Protein AF-A0A524RMJ3-F1 (afdb_monomer_lite)

Structure (mmCIF, N/CA/C/O backbone):
data_AF-A0A524RMJ3-F1
#
_entry.id   AF-A0A524RMJ3-F1
#
loop_
_atom_site.group_PDB
_atom_site.id
_atom_site.type_symbol
_atom_site.label_atom_id
_atom_site.label_alt_id
_atom_site.label_comp_id
_atom_site.label_asym_id
_atom_site.label_entity_id
_atom_site.label_seq_id
_atom_site.pdbx_PDB_ins_code
_atom_site.Cartn_x
_atom_site.Cartn_y
_atom_site.Cartn_z
_atom_site.occupancy
_atom_site.B_iso_or_equiv
_atom_site.auth_seq_id
_atom_site.auth_comp_id
_atom_site.auth_asym_id
_atom_site.auth_atom_id
_atom_site.pdbx_PDB_model_num
ATOM 1 N N . MET A 1 1 ? 11.728 -41.263 5.353 1.00 47.66 1 MET A N 1
ATOM 2 C CA . MET A 1 1 ? 12.482 -40.291 4.540 1.00 47.66 1 MET A CA 1
ATOM 3 C C . MET A 1 1 ? 11.509 -39.205 4.119 1.00 47.66 1 MET A C 1
ATOM 5 O O . MET A 1 1 ? 10.669 -39.472 3.275 1.00 47.66 1 MET A O 1
ATOM 9 N N . VAL A 1 2 ? 11.513 -38.051 4.792 1.00 68.75 2 VAL A N 1
ATOM 10 C CA . VAL A 1 2 ? 10.734 -36.895 4.323 1.00 68.75 2 VAL A CA 1
ATOM 11 C C . VAL A 1 2 ? 11.609 -36.208 3.289 1.00 68.75 2 VAL A C 1
ATOM 13 O O . VAL A 1 2 ? 12.702 -35.744 3.610 1.00 68.75 2 VAL A O 1
ATOM 16 N N . GLU A 1 3 ? 11.168 -36.262 2.040 1.00 67.25 3 GLU A N 1
ATOM 17 C CA . GLU A 1 3 ? 11.845 -35.637 0.916 1.00 67.25 3 GLU A CA 1
ATOM 18 C C . GLU A 1 3 ? 11.742 -34.119 1.083 1.00 67.25 3 GLU A C 1
ATOM 20 O O . GLU A 1 3 ? 10.683 -33.517 0.894 1.00 67.25 3 GLU A O 1
ATOM 25 N N . HIS A 1 4 ? 12.835 -33.501 1.528 1.00 68.31 4 HIS A N 1
ATOM 26 C CA . HIS A 1 4 ? 12.970 -32.055 1.520 1.00 68.31 4 HIS A CA 1
ATOM 27 C C . HIS A 1 4 ? 13.118 -31.650 0.057 1.00 68.31 4 HIS A C 1
ATOM 29 O O . HIS A 1 4 ? 14.157 -31.872 -0.559 1.00 68.31 4 HIS A O 1
ATOM 35 N N . LYS A 1 5 ? 12.042 -31.119 -0.527 1.00 65.94 5 LYS A N 1
ATOM 36 C CA . LYS A 1 5 ? 12.085 -30.523 -1.859 1.00 65.94 5 LYS A CA 1
ATOM 37 C C . LYS A 1 5 ? 12.996 -29.298 -1.785 1.00 65.94 5 LYS A C 1
ATOM 3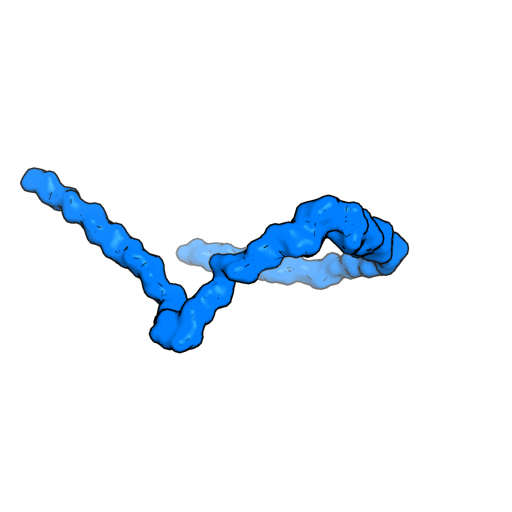9 O O . LYS A 1 5 ? 12.578 -28.250 -1.299 1.00 65.94 5 LYS A O 1
ATOM 44 N N . GLU A 1 6 ? 14.239 -29.479 -2.219 1.00 66.50 6 GLU A N 1
ATOM 45 C CA . GLU A 1 6 ? 15.241 -28.428 -2.408 1.00 66.50 6 GLU A CA 1
ATOM 46 C C . GLU A 1 6 ? 14.597 -27.194 -3.071 1.00 66.50 6 GLU A C 1
ATOM 48 O O . GLU A 1 6 ? 13.817 -27.353 -4.024 1.00 66.50 6 GLU A O 1
ATOM 53 N N . PRO A 1 7 ? 14.879 -25.963 -2.602 1.00 62.91 7 PRO A N 1
ATOM 54 C CA . PRO A 1 7 ? 14.403 -24.771 -3.277 1.00 62.91 7 PRO A CA 1
ATOM 55 C C . PRO A 1 7 ? 15.072 -24.704 -4.653 1.00 62.91 7 PRO A C 1
ATOM 57 O O . PRO A 1 7 ? 16.254 -24.397 -4.785 1.00 62.91 7 PRO A O 1
ATOM 60 N N . SER A 1 8 ? 14.284 -25.033 -5.679 1.00 61.56 8 SER A N 1
ATOM 61 C CA . SER A 1 8 ? 14.596 -24.800 -7.087 1.00 61.56 8 SER A CA 1
ATOM 62 C C . SER A 1 8 ? 15.224 -23.415 -7.230 1.00 61.56 8 SER A C 1
ATOM 64 O O . SER A 1 8 ? 14.637 -22.446 -6.751 1.00 61.56 8 SER A O 1
ATOM 66 N N . ALA A 1 9 ? 16.410 -23.370 -7.851 1.00 69.69 9 ALA A N 1
ATOM 67 C CA . ALA A 1 9 ? 17.247 -22.200 -8.134 1.00 69.69 9 ALA A CA 1
ATOM 68 C C . ALA A 1 9 ? 16.456 -20.890 -8.306 1.00 69.69 9 ALA A C 1
ATOM 70 O O . ALA A 1 9 ? 15.347 -20.950 -8.843 1.00 69.69 9 ALA A O 1
ATOM 71 N N . PRO A 1 10 ? 17.005 -19.713 -7.922 1.00 65.44 10 PRO A N 1
ATOM 72 C CA . PRO A 1 10 ? 16.281 -18.450 -7.994 1.00 65.44 10 PRO A CA 1
ATOM 73 C C . PRO A 1 10 ? 15.875 -18.196 -9.442 1.00 65.44 10 PRO A C 1
ATOM 75 O O . PRO A 1 10 ? 16.661 -17.727 -10.264 1.00 65.44 10 PRO A O 1
ATOM 78 N N . VAL A 1 11 ? 14.633 -18.548 -9.763 1.00 69.69 11 VAL A N 1
ATOM 79 C CA . VAL A 1 11 ? 13.992 -18.157 -11.003 1.00 69.69 11 VAL A CA 1
ATOM 80 C C . VAL A 1 11 ? 14.064 -16.641 -10.968 1.00 69.69 11 VAL A C 1
ATOM 82 O O . VAL A 1 11 ? 13.572 -16.016 -10.023 1.00 69.69 11 VAL A O 1
ATOM 85 N N . ALA A 1 12 ? 14.775 -16.057 -11.929 1.00 72.00 12 ALA A N 1
ATOM 86 C CA . ALA A 1 12 ? 14.803 -14.619 -12.088 1.00 72.00 12 ALA A CA 1
ATOM 87 C C . ALA A 1 12 ? 13.355 -14.195 -12.343 1.00 72.00 12 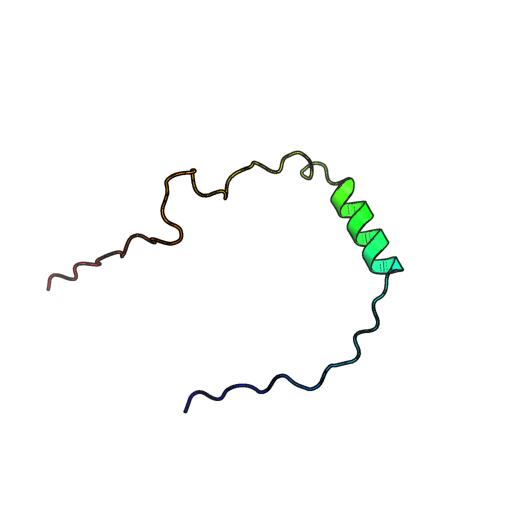ALA A C 1
ATOM 89 O O . ALA A 1 12 ? 12.823 -14.406 -13.428 1.00 72.00 12 ALA A O 1
ATOM 90 N N . HIS A 1 13 ? 12.699 -13.685 -11.305 1.00 73.06 13 HIS A N 1
ATOM 91 C CA . HIS A 1 13 ? 11.379 -13.088 -11.386 1.00 73.06 13 HIS A CA 1
ATOM 92 C C . HIS A 1 13 ? 11.620 -11.585 -11.516 1.00 73.06 13 HIS A C 1
ATOM 94 O O . HIS A 1 13 ? 11.720 -10.905 -10.492 1.00 73.06 13 HIS A O 1
ATOM 100 N N . PRO A 1 14 ? 11.823 -11.053 -12.738 1.00 82.00 14 PRO A N 1
ATOM 101 C CA . PRO A 1 14 ? 11.971 -9.619 -12.908 1.00 82.00 14 PRO A CA 1
ATOM 102 C C . PRO A 1 14 ? 10.718 -8.942 -12.354 1.00 82.00 14 PRO A C 1
ATOM 104 O O . PRO A 1 14 ? 9.596 -9.274 -12.737 1.00 82.00 14 PRO A O 1
ATOM 107 N N . HIS A 1 15 ? 10.908 -8.023 -11.410 1.00 84.75 15 HIS A N 1
ATOM 108 C CA . HIS A 1 15 ? 9.801 -7.275 -10.836 1.00 84.75 15 HIS A CA 1
ATOM 109 C C . HIS A 1 15 ? 9.196 -6.354 -11.900 1.00 84.75 15 HIS A C 1
ATOM 111 O O . HIS A 1 15 ? 9.896 -5.519 -12.474 1.00 84.75 15 HIS A O 1
ATOM 117 N N . ASP A 1 16 ? 7.889 -6.469 -12.132 1.00 91.19 16 ASP A N 1
ATOM 118 C CA . ASP A 1 16 ? 7.137 -5.477 -12.896 1.00 91.19 16 ASP A CA 1
ATOM 119 C C . ASP A 1 16 ? 6.548 -4.437 -11.934 1.00 91.19 16 ASP A C 1
ATOM 121 O O . ASP A 1 16 ? 5.451 -4.585 -11.386 1.00 91.19 16 ASP A O 1
ATOM 125 N N . PHE A 1 17 ? 7.298 -3.355 -11.723 1.00 91.69 17 PHE A N 1
ATOM 126 C CA . PHE A 1 17 ? 6.872 -2.250 -10.863 1.00 91.69 17 PHE A CA 1
ATOM 127 C C . PHE A 1 17 ? 5.633 -1.523 -11.394 1.00 91.69 17 PHE A C 1
ATOM 129 O O . PHE A 1 17 ? 4.893 -0.923 -10.610 1.00 91.69 17 PHE A O 1
ATOM 136 N N . LYS A 1 18 ? 5.372 -1.574 -12.707 1.00 93.81 18 LYS A N 1
ATOM 137 C CA . LYS A 1 18 ? 4.173 -0.979 -13.303 1.00 93.81 18 LYS A CA 1
ATOM 138 C C . LYS A 1 18 ? 2.945 -1.794 -12.910 1.00 93.81 18 LYS A C 1
ATOM 140 O O . LYS A 1 18 ? 1.974 -1.214 -12.424 1.00 93.81 18 LYS A O 1
ATOM 145 N N . ALA A 1 19 ? 3.023 -3.118 -13.035 1.00 91.12 19 ALA A N 1
ATOM 146 C CA . ALA A 1 19 ? 1.972 -4.024 -12.582 1.00 91.12 19 ALA A CA 1
ATOM 147 C C . ALA A 1 19 ? 1.740 -3.907 -11.066 1.00 91.12 19 ALA A C 1
ATOM 149 O O . ALA A 1 19 ? 0.601 -3.760 -10.621 1.00 91.12 19 ALA A O 1
ATOM 150 N N . GLN A 1 20 ? 2.813 -3.871 -10.269 1.00 92.25 20 GLN A N 1
ATOM 151 C CA . GLN A 1 20 ? 2.728 -3.679 -8.819 1.00 92.25 20 G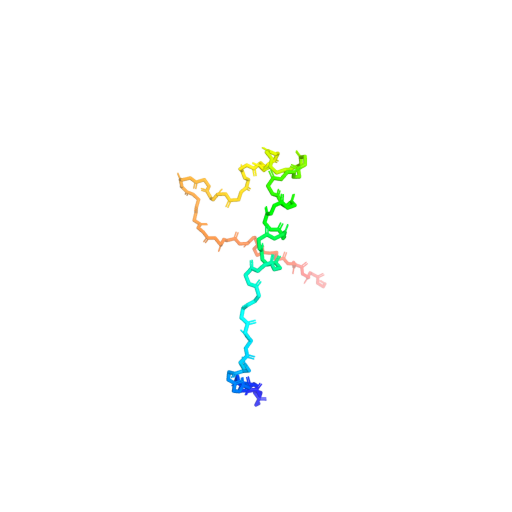LN A CA 1
ATOM 152 C C . GLN A 1 20 ? 2.033 -2.356 -8.453 1.00 92.25 20 GLN A C 1
ATOM 154 O O . GLN A 1 20 ? 1.153 -2.327 -7.593 1.00 92.25 20 GLN A O 1
ATOM 159 N N . SER A 1 21 ? 2.386 -1.261 -9.133 1.00 93.06 21 SER A N 1
ATOM 160 C CA . SER A 1 21 ? 1.789 0.061 -8.906 1.00 93.06 21 SER A CA 1
ATOM 161 C C . SER A 1 21 ? 0.296 0.088 -9.233 1.00 93.06 21 SER A C 1
ATOM 163 O O . SER A 1 21 ? -0.486 0.720 -8.520 1.00 93.06 21 SER A O 1
ATOM 165 N N . GLU A 1 22 ? -0.121 -0.610 -10.292 1.00 94.44 22 GLU A N 1
ATOM 166 C CA . GLU A 1 22 ? -1.532 -0.724 -10.657 1.00 94.44 22 GLU A CA 1
ATOM 167 C C . GLU A 1 22 ? -2.330 -1.501 -9.603 1.00 94.44 22 GLU A C 1
ATOM 169 O O . GLU A 1 22 ? -3.409 -1.055 -9.206 1.00 94.44 22 GLU A O 1
ATOM 174 N N . VAL A 1 23 ? -1.789 -2.622 -9.119 1.00 92.69 23 VAL A N 1
ATOM 175 C CA . VAL A 1 23 ? -2.400 -3.432 -8.055 1.00 92.69 23 VAL A CA 1
ATOM 176 C C . VAL A 1 23 ? -2.525 -2.621 -6.764 1.00 92.69 23 VAL A C 1
ATOM 178 O O . VAL A 1 23 ? -3.617 -2.530 -6.208 1.00 92.69 23 VAL A O 1
ATOM 181 N N . HIS A 1 24 ? -1.460 -1.935 -6.336 1.00 92.31 24 HIS A N 1
ATOM 182 C CA . HIS A 1 24 ? -1.498 -1.067 -5.155 1.00 92.31 24 HIS A CA 1
ATOM 183 C C . HIS A 1 24 ? -2.512 0.072 -5.282 1.00 92.31 24 HIS A C 1
ATOM 185 O O . HIS A 1 24 ? -3.121 0.478 -4.296 1.00 92.31 24 HIS A O 1
ATOM 191 N N . ARG A 1 25 ? -2.706 0.624 -6.486 1.00 89.31 25 ARG A N 1
ATOM 192 C CA . ARG A 1 25 ? -3.732 1.645 -6.713 1.00 89.31 25 ARG A CA 1
ATOM 193 C C . ARG A 1 25 ? -5.135 1.075 -6.521 1.00 89.31 25 ARG A C 1
ATOM 195 O O . ARG A 1 25 ? -5.958 1.774 -5.951 1.00 89.31 25 ARG A O 1
ATOM 202 N N . LYS A 1 26 ? -5.412 -0.147 -6.982 1.00 90.00 26 LYS A N 1
ATOM 203 C CA . LYS A 1 26 ? -6.728 -0.784 -6.795 1.00 90.00 26 LYS A CA 1
ATOM 204 C C . LYS A 1 26 ? -7.006 -1.024 -5.315 1.00 90.00 26 LYS A C 1
ATOM 206 O O . LYS A 1 26 ? -8.020 -0.560 -4.825 1.00 90.00 26 LYS A O 1
ATOM 211 N N . ILE A 1 27 ? -6.046 -1.624 -4.614 1.00 86.12 27 ILE A N 1
ATOM 212 C CA . ILE A 1 27 ? -6.152 -1.936 -3.184 1.00 86.12 27 ILE A CA 1
ATOM 213 C C . ILE A 1 27 ? -6.407 -0.670 -2.347 1.00 86.12 27 ILE A C 1
ATOM 215 O O . ILE A 1 27 ? -7.308 -0.665 -1.527 1.00 86.12 27 ILE A O 1
ATOM 219 N N . ARG A 1 28 ? -5.680 0.431 -2.595 1.00 83.50 28 ARG A N 1
ATOM 220 C CA . ARG A 1 28 ? -5.851 1.693 -1.840 1.00 83.50 28 ARG A CA 1
ATOM 221 C C . ARG A 1 28 ? -7.178 2.422 -2.067 1.00 83.50 28 ARG A C 1
ATOM 223 O O . ARG A 1 28 ? -7.474 3.339 -1.315 1.00 83.50 28 ARG A O 1
ATOM 230 N N . ASN A 1 29 ? -7.890 2.115 -3.148 1.00 85.38 29 ASN A N 1
ATOM 231 C CA . ASN A 1 29 ? -9.184 2.730 -3.459 1.00 85.38 29 ASN A CA 1
ATOM 232 C C . ASN A 1 29 ? -10.337 1.735 -3.265 1.00 85.38 29 ASN A C 1
ATOM 234 O O . ASN A 1 29 ? -11.446 2.002 -3.725 1.00 85.38 29 ASN A O 1
ATOM 238 N N . ASP A 1 30 ? -10.061 0.572 -2.674 1.00 87.38 30 ASP A N 1
ATOM 239 C CA . ASP A 1 30 ? -11.093 -0.397 -2.343 1.00 87.38 30 ASP A CA 1
ATOM 240 C C . ASP A 1 30 ? -11.954 0.155 -1.198 1.00 87.38 30 ASP A C 1
ATOM 242 O O . ASP A 1 30 ? -11.429 0.782 -0.277 1.00 87.38 30 ASP A O 1
ATOM 246 N N . ALA A 1 31 ? -13.274 -0.022 -1.284 1.00 81.56 31 ALA A N 1
ATOM 247 C CA . ALA A 1 31 ? -14.210 0.512 -0.294 1.00 81.56 31 ALA A CA 1
ATOM 248 C C . ALA A 1 31 ? -13.994 -0.120 1.088 1.00 81.56 31 ALA A C 1
ATOM 250 O O . ALA A 1 31 ? -14.142 0.562 2.097 1.00 81.56 31 ALA A O 1
ATOM 251 N N . ASP A 1 32 ? -13.545 -1.377 1.109 1.00 79.19 32 ASP A N 1
ATOM 252 C CA . ASP A 1 32 ? -13.310 -2.148 2.325 1.00 79.19 32 ASP A CA 1
ATOM 253 C C . ASP A 1 32 ? -11.859 -1.977 2.836 1.00 79.19 32 ASP A C 1
ATOM 255 O O . ASP A 1 32 ? -11.418 -2.684 3.746 1.00 79.19 32 ASP A O 1
ATOM 259 N N . TYR A 1 33 ? -11.074 -1.063 2.243 1.00 72.75 33 TYR A N 1
ATOM 260 C CA . TYR A 1 33 ? -9.690 -0.787 2.651 1.00 72.75 33 TYR A CA 1
ATOM 261 C C . TYR A 1 33 ? -9.617 -0.063 4.004 1.00 72.75 33 TYR A C 1
ATOM 263 O O . TYR A 1 33 ? -8.733 -0.354 4.810 1.00 72.75 33 TYR A O 1
ATOM 271 N N . ASP A 1 34 ? -10.569 0.837 4.268 1.00 73.88 34 ASP A N 1
ATOM 272 C CA . ASP A 1 34 ? -10.685 1.564 5.541 1.00 73.88 34 ASP A CA 1
ATOM 273 C C . ASP A 1 34 ? -11.425 0.746 6.616 1.00 73.88 34 ASP A C 1
ATOM 275 O O . ASP A 1 34 ? -11.297 1.015 7.811 1.00 73.88 34 ASP A O 1
ATOM 279 N N . ASP A 1 35 ? -12.135 -0.306 6.202 1.00 79.38 35 ASP A N 1
ATOM 280 C CA . ASP A 1 35 ? -12.906 -1.200 7.070 1.00 79.38 35 ASP A CA 1
ATOM 281 C C . ASP A 1 35 ? -12.055 -2.334 7.674 1.00 79.38 35 ASP A C 1
ATOM 283 O O . ASP A 1 35 ? -12.577 -3.328 8.192 1.00 79.38 35 ASP A O 1
ATOM 287 N N . TRP A 1 36 ? -10.723 -2.205 7.650 1.00 76.38 36 TRP A N 1
ATOM 288 C CA . TRP A 1 36 ? -9.823 -3.138 8.327 1.00 76.38 36 TRP A CA 1
ATOM 289 C C . TRP A 1 36 ? -10.015 -3.056 9.843 1.00 76.38 36 TRP A C 1
ATOM 291 O O . TRP A 1 36 ? -9.414 -2.245 10.546 1.00 76.38 36 TRP A O 1
ATOM 301 N N . VAL A 1 37 ? -10.855 -3.950 10.363 1.00 68.31 37 VAL A N 1
ATOM 302 C CA . VAL A 1 37 ? -11.041 -4.129 11.800 1.00 68.31 37 VAL A CA 1
ATOM 303 C C . VAL A 1 37 ? -9.737 -4.638 12.406 1.00 68.31 37 VAL A C 1
ATOM 305 O O . VAL A 1 37 ? -9.247 -5.721 12.082 1.00 68.31 37 VAL A O 1
ATOM 308 N N . TYR A 1 38 ? -9.194 -3.864 13.336 1.00 64.81 38 TYR A N 1
ATOM 309 C CA . TYR A 1 38 ? -8.093 -4.277 14.193 1.00 64.81 38 TYR A CA 1
ATOM 310 C C . TYR A 1 38 ? -8.530 -5.470 15.061 1.00 64.81 38 TYR A C 1
ATOM 312 O O . TYR A 1 38 ? -9.203 -5.294 16.074 1.00 64.81 38 TYR A O 1
ATOM 320 N N . GLY A 1 39 ? -8.233 -6.697 14.621 1.00 66.56 39 GLY A N 1
ATOM 321 C CA . GLY A 1 39 ? -8.850 -7.909 15.184 1.00 66.56 39 GLY A CA 1
ATOM 322 C C . GLY A 1 39 ? -7.932 -9.117 15.373 1.00 66.56 39 GLY A C 1
ATOM 323 O O . GLY A 1 39 ? -8.410 -10.183 15.750 1.00 66.56 39 GLY A O 1
ATOM 324 N N . THR A 1 40 ? -6.627 -8.990 15.126 1.00 63.28 40 THR A N 1
ATOM 325 C CA . THR A 1 40 ? -5.660 -10.095 15.302 1.00 63.28 40 THR A CA 1
ATOM 326 C C . THR A 1 40 ? -4.464 -9.725 16.160 1.00 63.28 40 THR A C 1
ATOM 328 O O . THR A 1 40 ? -3.454 -10.431 16.147 1.00 63.28 40 THR A O 1
ATOM 331 N N . GLU A 1 41 ? -4.548 -8.630 16.908 1.00 71.56 41 GLU A N 1
ATOM 332 C CA . GLU A 1 41 ? -3.567 -8.424 17.956 1.00 71.56 41 GLU A CA 1
ATOM 333 C 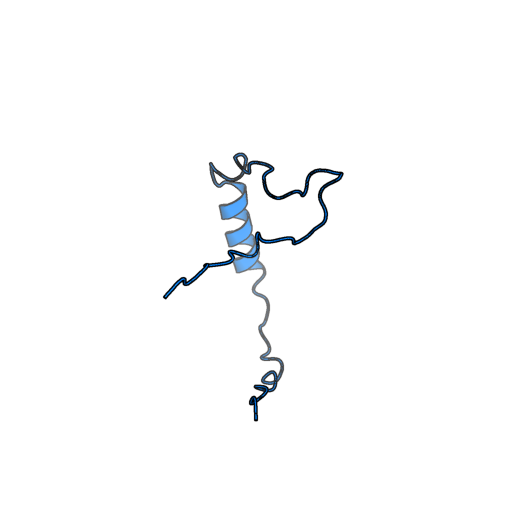C . GLU A 1 41 ? -3.890 -9.309 19.156 1.00 71.56 41 GLU A C 1
ATOM 335 O O . GLU A 1 41 ? -5.043 -9.359 19.593 1.00 71.56 41 GLU A O 1
ATOM 340 N N . PRO A 1 42 ? -2.895 -10.032 19.694 1.00 67.94 42 PRO A N 1
ATOM 341 C CA . PRO A 1 42 ? -3.043 -10.584 21.027 1.00 67.94 42 PRO A CA 1
ATOM 342 C C . PRO A 1 42 ? -3.279 -9.415 21.986 1.00 67.94 42 PRO A C 1
ATOM 344 O O . PRO A 1 42 ? -2.557 -8.418 21.940 1.00 67.94 42 PRO A O 1
ATOM 347 N N . ASP A 1 43 ? -4.263 -9.546 22.869 1.00 70.19 43 ASP A N 1
ATOM 348 C CA . ASP A 1 43 ? -4.416 -8.602 23.971 1.00 70.19 43 ASP A CA 1
ATOM 349 C C . ASP A 1 43 ? -3.066 -8.476 24.715 1.00 70.19 43 ASP A C 1
ATOM 351 O O . ASP A 1 43 ? -2.386 -9.499 24.897 1.00 70.19 43 ASP A O 1
ATOM 355 N N . PRO A 1 44 ? -2.618 -7.264 25.094 1.00 71.69 44 PRO A N 1
ATOM 356 C CA . PRO A 1 44 ? -1.381 -7.067 25.844 1.00 71.69 44 PRO A CA 1
ATOM 357 C C . PRO A 1 44 ? -1.480 -7.747 27.221 1.00 71.69 44 PRO A C 1
ATOM 359 O O . PRO A 1 44 ? -1.849 -7.149 28.224 1.00 71.69 44 PRO A O 1
ATOM 362 N N . GLY A 1 45 ? -1.131 -9.033 27.254 1.00 69.62 45 GLY A N 1
ATOM 363 C CA . GLY A 1 45 ? -1.330 -9.929 28.395 1.00 69.62 45 GLY A CA 1
ATOM 364 C C . GLY A 1 45 ? -1.634 -11.375 27.988 1.00 69.62 45 GLY A C 1
ATOM 365 O O . GLY A 1 45 ? -1.453 -12.296 28.786 1.00 69.62 45 GLY A O 1
ATOM 366 N N . GLN A 1 46 ? -2.035 -11.608 26.736 1.00 66.31 46 GLN A N 1
ATOM 367 C CA . GLN A 1 46 ? -2.355 -12.933 26.229 1.00 66.31 46 GLN A CA 1
ATOM 368 C C . GLN A 1 46 ? -1.104 -13.628 25.661 1.00 66.31 46 GLN A C 1
ATOM 370 O O . GLN A 1 46 ? -0.447 -13.105 24.756 1.00 66.31 46 GLN A O 1
ATOM 375 N N . PRO A 1 47 ? -0.741 -14.827 26.155 1.00 68.62 47 PRO A N 1
ATOM 376 C CA . PRO A 1 47 ? 0.403 -15.554 25.627 1.00 68.62 47 PRO A CA 1
ATOM 377 C C . PRO A 1 47 ? 0.129 -15.979 24.182 1.00 68.62 47 PRO A C 1
ATOM 379 O O . PRO A 1 47 ? -0.854 -16.669 23.899 1.00 68.62 47 PRO A O 1
ATOM 382 N N . TRP A 1 48 ? 1.034 -15.618 23.270 1.00 66.25 48 TRP A N 1
ATOM 383 C CA . TRP A 1 48 ? 0.957 -16.013 21.865 1.00 66.25 48 TRP A CA 1
ATOM 384 C C . TRP A 1 48 ? 0.802 -17.543 21.721 1.00 66.25 48 TRP A C 1
ATOM 386 O O . TRP A 1 48 ? 1.517 -18.342 22.345 1.00 66.25 48 TRP A O 1
ATOM 396 N N . GLY A 1 49 ? -0.162 -17.962 20.896 1.00 68.44 49 GLY A N 1
ATOM 397 C CA . GLY A 1 49 ? -0.278 -19.333 20.395 1.00 68.44 49 GLY A CA 1
ATOM 398 C C . GLY A 1 49 ? -0.588 -20.415 21.435 1.00 68.44 49 GLY A C 1
ATOM 399 O O . GLY A 1 49 ? 0.206 -21.342 21.619 1.00 68.44 49 GLY A O 1
ATOM 400 N N . LYS A 1 50 ? -1.754 -20.365 22.087 1.00 62.59 50 LYS A N 1
ATOM 401 C CA . LYS A 1 50 ? -2.319 -21.533 22.787 1.00 62.59 50 LYS A CA 1
ATOM 402 C C . LYS A 1 50 ? -3.679 -21.869 22.185 1.00 62.59 50 LYS A C 1
ATOM 404 O O . LYS A 1 50 ? -4.719 -21.476 22.697 1.00 62.59 50 LYS A O 1
ATOM 409 N N . ALA A 1 51 ? -3.654 -22.596 21.068 1.00 59.81 51 ALA A N 1
ATOM 410 C CA . ALA A 1 51 ? -4.848 -23.271 20.576 1.00 59.81 51 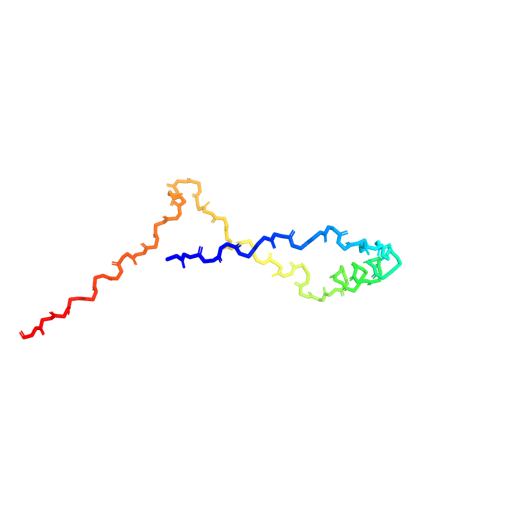ALA A CA 1
ATOM 411 C C . ALA A 1 51 ? -5.412 -24.157 21.706 1.00 59.81 51 ALA A C 1
ATOM 413 O O . ALA A 1 51 ? -4.623 -24.847 22.368 1.00 59.81 51 ALA A O 1
ATOM 414 N N . PRO A 1 52 ? -6.735 -24.178 21.951 1.00 57.53 52 PRO A N 1
ATOM 415 C CA . PRO A 1 52 ? -7.300 -25.136 22.884 1.00 57.53 52 PRO A CA 1
ATOM 416 C C . PRO A 1 52 ? -6.973 -26.528 22.349 1.00 57.53 52 PRO A C 1
ATOM 418 O O . PRO A 1 52 ? -7.384 -26.899 21.246 1.00 57.53 52 PRO A O 1
ATOM 421 N N . ARG A 1 53 ? -6.199 -27.308 23.112 1.00 60.44 53 ARG A N 1
ATOM 422 C CA . ARG A 1 53 ? -6.059 -28.734 22.828 1.00 60.44 53 ARG A CA 1
ATOM 423 C C . ARG A 1 53 ? -7.452 -29.319 23.010 1.00 60.44 53 ARG A C 1
ATOM 425 O O . ARG A 1 53 ? -7.876 -29.541 24.139 1.00 60.44 53 ARG A O 1
ATOM 432 N N . ARG A 1 54 ? -8.186 -29.519 21.913 1.00 59.84 54 ARG A N 1
ATOM 433 C CA . ARG A 1 54 ? -9.379 -30.362 21.912 1.00 59.84 54 ARG A CA 1
ATOM 434 C C . ARG A 1 54 ? -8.913 -31.745 22.366 1.00 59.84 54 ARG A C 1
ATOM 436 O O . ARG A 1 54 ? -8.356 -32.499 21.576 1.00 59.84 54 ARG A O 1
ATOM 443 N N . ARG A 1 55 ? -9.073 -32.052 23.655 1.00 58.56 55 ARG A N 1
ATOM 444 C CA . ARG A 1 55 ? -9.179 -33.437 24.104 1.00 58.56 55 ARG A CA 1
ATOM 445 C C . ARG A 1 55 ? -10.510 -33.919 23.547 1.00 58.56 55 ARG A C 1
ATOM 447 O O . ARG A 1 55 ? -11.564 -33.530 24.030 1.00 58.56 55 ARG A O 1
ATOM 454 N N . ALA A 1 56 ? -10.455 -34.644 22.437 1.00 58.53 56 ALA A N 1
ATOM 455 C CA . ALA A 1 56 ? -11.548 -35.525 22.083 1.00 58.53 56 ALA A CA 1
ATOM 456 C C . ALA A 1 56 ? -11.388 -36.744 22.994 1.00 58.53 56 ALA A C 1
ATOM 458 O O . ALA A 1 56 ? -10.550 -37.605 22.735 1.00 58.53 56 ALA A O 1
ATOM 459 N N . ASP A 1 57 ? -12.110 -36.749 24.111 1.00 55.12 57 ASP A N 1
ATOM 460 C CA . ASP A 1 57 ? -12.296 -37.945 24.918 1.00 55.12 57 ASP A CA 1
ATOM 461 C C . ASP A 1 57 ? -13.118 -38.942 24.090 1.00 55.12 57 ASP A C 1
ATOM 463 O O . ASP A 1 57 ? -14.333 -38.818 23.946 1.00 55.12 57 ASP A O 1
ATOM 467 N N . CYS A 1 58 ? -12.435 -39.912 23.485 1.00 43.19 58 CYS A N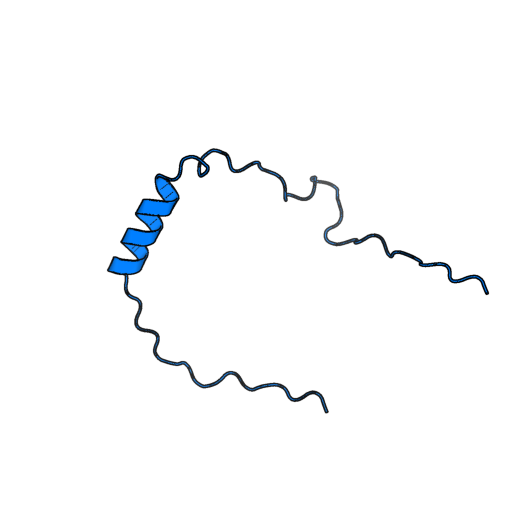 1
ATOM 468 C CA . CYS A 1 58 ? -13.053 -41.131 22.990 1.00 43.19 58 CYS A CA 1
ATOM 469 C C . CYS A 1 58 ? -13.186 -42.110 24.162 1.00 43.19 58 CYS A C 1
ATOM 471 O O . CYS A 1 58 ? -12.272 -42.871 24.470 1.00 43.19 58 CYS A O 1
ATOM 473 N N . THR A 1 59 ? -14.327 -42.075 24.846 1.00 55.03 59 THR A N 1
ATOM 474 C CA . THR A 1 59 ? -14.748 -43.157 25.741 1.00 55.03 59 THR A CA 1
ATOM 475 C C . THR A 1 59 ? -15.385 -44.262 24.900 1.00 55.03 59 THR A C 1
ATOM 477 O O . THR A 1 59 ? -16.405 -44.020 24.251 1.00 55.03 59 THR A O 1
ATOM 480 N N . SER A 1 60 ? -14.739 -45.433 24.883 1.00 56.34 60 SER A N 1
ATOM 481 C CA . SER A 1 60 ? -15.309 -46.703 24.410 1.00 56.34 60 SER A CA 1
ATOM 482 C C . SER A 1 60 ? -16.231 -47.320 25.453 1.00 56.34 60 SER A C 1
ATOM 484 O O . SER A 1 60 ? -16.055 -47.007 26.651 1.00 56.34 60 SER A O 1
#

Radius of gyration: 22.03 Å; chains: 1; bounding box: 33×49×42 Å

Sequence (60 aa):
MVEHKEPSAPVAHPHDFKAQSEVHRKIRNDADYDDWVYGTEPDPGQPWGKAPRRRADCTS

pLDDT: mean 72.56, std 12.65, range [43.19, 94.44]

Organism: NCBI:txid2507553

Foldseek 3Di:
DPDPPPPDPPPPPPDDVVVVVVVVVCLVPDPCNVVPPPDPDDDPVHDPDDDPPPPPPPDD

Secondary structure (DSSP, 8-state):
----------------HHHHHHHHHHHHT-GGGTT-----SPPTTPPS------------